Protein AF-U7P8A8-F1 (afdb_monomer_lite)

Structure (mmCIF, N/CA/C/O backbone):
data_AF-U7P8A8-F1
#
_entry.id   AF-U7P8A8-F1
#
loop_
_atom_site.group_PDB
_atom_site.id
_atom_site.type_symbol
_atom_site.label_atom_id
_atom_site.label_alt_id
_atom_site.label_comp_id
_atom_site.label_asym_id
_atom_site.label_entity_id
_atom_site.label_seq_id
_atom_site.pdbx_PDB_ins_code
_atom_site.Cartn_x
_atom_site.Cartn_y
_atom_site.Cartn_z
_atom_site.occupancy
_atom_site.B_iso_or_equiv
_atom_site.auth_seq_id
_atom_site.auth_comp_id
_atom_site.auth_asym_id
_atom_site.auth_atom_id
_atom_site.pdbx_PDB_model_num
ATOM 1 N N . MET A 1 1 ? 12.242 -1.508 -5.578 1.00 54.88 1 MET A N 1
ATOM 2 C CA . MET A 1 1 ? 11.365 -0.367 -5.215 1.00 54.88 1 MET A CA 1
ATOM 3 C C . MET A 1 1 ? 11.609 0.011 -3.752 1.00 54.88 1 MET A C 1
ATOM 5 O O . MET A 1 1 ? 11.468 -0.853 -2.902 1.00 54.88 1 MET A O 1
ATOM 9 N N . HIS A 1 2 ? 12.002 1.252 -3.425 1.00 54.94 2 HIS A N 1
ATOM 10 C CA . HIS A 1 2 ? 12.142 1.668 -2.017 1.00 54.94 2 HIS A CA 1
ATOM 11 C C . HIS A 1 2 ? 10.765 1.980 -1.427 1.00 54.94 2 HIS A C 1
ATOM 13 O O . HIS A 1 2 ? 10.214 3.065 -1.602 1.00 54.94 2 HIS A O 1
ATOM 19 N N . VAL A 1 3 ? 10.191 0.996 -0.742 1.00 55.97 3 VAL A N 1
ATOM 20 C CA . VAL A 1 3 ? 8.890 1.101 -0.082 1.00 55.97 3 VAL A CA 1
ATOM 21 C C . VAL A 1 3 ? 9.041 1.937 1.203 1.00 55.97 3 VAL A C 1
ATOM 23 O O . VAL A 1 3 ? 9.167 1.407 2.304 1.00 55.97 3 VAL A O 1
ATOM 26 N N . ILE A 1 4 ? 9.030 3.271 1.085 1.00 59.75 4 ILE A N 1
ATOM 27 C CA . ILE A 1 4 ? 8.921 4.199 2.232 1.00 59.75 4 ILE A CA 1
ATOM 28 C C . ILE A 1 4 ? 7.453 4.240 2.684 1.00 59.75 4 ILE A C 1
ATOM 30 O O . ILE A 1 4 ? 6.782 5.263 2.569 1.00 59.75 4 ILE A O 1
ATOM 34 N N . THR A 1 5 ? 6.886 3.109 3.106 1.00 69.88 5 THR A N 1
ATOM 35 C CA . THR A 1 5 ? 5.433 3.059 3.359 1.00 69.88 5 THR A CA 1
ATOM 36 C C . THR A 1 5 ? 5.043 2.447 4.686 1.00 69.88 5 THR A C 1
ATOM 38 O O . THR A 1 5 ? 3.965 2.774 5.157 1.00 69.88 5 THR A O 1
ATOM 41 N N . GLN A 1 6 ? 5.893 1.667 5.363 1.00 84.06 6 GLN A N 1
ATOM 42 C CA . GLN A 1 6 ? 5.456 0.964 6.576 1.00 84.06 6 GLN A CA 1
ATOM 43 C C . GLN A 1 6 ? 4.904 1.927 7.644 1.00 84.06 6 GLN A C 1
ATOM 45 O O . GLN A 1 6 ? 3.765 1.788 8.072 1.00 84.06 6 GLN A O 1
ATOM 50 N N . LYS A 1 7 ? 5.644 2.984 8.003 1.00 88.56 7 LYS A N 1
ATOM 51 C CA . LYS A 1 7 ? 5.156 3.983 8.971 1.00 88.56 7 LYS A CA 1
ATOM 52 C C . LYS A 1 7 ? 3.848 4.653 8.517 1.00 88.56 7 LYS A C 1
ATOM 54 O O . LYS A 1 7 ? 2.907 4.747 9.296 1.00 88.56 7 LYS A O 1
ATOM 59 N N . ARG A 1 8 ? 3.766 5.058 7.245 1.00 88.38 8 ARG A N 1
ATOM 60 C CA . ARG A 1 8 ? 2.586 5.728 6.668 1.00 88.38 8 ARG A CA 1
ATOM 61 C C . ARG A 1 8 ? 1.360 4.817 6.613 1.00 88.38 8 ARG A C 1
ATOM 63 O O . ARG A 1 8 ? 0.253 5.283 6.849 1.00 88.38 8 ARG A O 1
ATOM 70 N N . ILE A 1 9 ? 1.556 3.526 6.348 1.00 88.50 9 ILE A N 1
ATOM 71 C CA . ILE A 1 9 ? 0.495 2.520 6.372 1.00 88.50 9 ILE A CA 1
ATOM 72 C C . ILE A 1 9 ? -0.030 2.357 7.800 1.00 88.50 9 ILE A C 1
ATOM 74 O O . ILE A 1 9 ? -1.238 2.383 7.995 1.00 88.50 9 ILE A O 1
ATOM 78 N N . TRP A 1 10 ? 0.837 2.275 8.813 1.00 91.00 10 TRP A N 1
ATOM 79 C CA . TRP A 1 10 ? 0.393 2.173 10.210 1.00 91.00 10 TRP A CA 1
ATOM 80 C C . TRP A 1 10 ? -0.369 3.421 10.673 1.00 91.00 10 TRP A C 1
ATOM 82 O O . TRP A 1 10 ? -1.422 3.289 11.295 1.00 91.00 10 TRP A O 1
ATOM 92 N N . GLU A 1 11 ? 0.110 4.617 10.323 1.00 93.19 11 GLU A N 1
ATOM 93 C CA . GLU A 1 11 ? -0.608 5.874 10.579 1.00 93.19 11 GLU A CA 1
ATOM 94 C C . GLU A 1 11 ? -1.984 5.883 9.890 1.00 93.19 11 GLU A C 1
ATOM 96 O O . GLU A 1 11 ? -2.989 6.235 10.507 1.00 93.19 11 GLU A O 1
ATOM 101 N N . ALA A 1 12 ? -2.056 5.437 8.631 1.00 89.50 12 ALA A N 1
ATOM 102 C CA . ALA A 1 12 ? -3.309 5.335 7.888 1.00 89.50 12 ALA A CA 1
ATOM 103 C C . ALA A 1 12 ? -4.281 4.329 8.524 1.00 89.50 12 ALA A C 1
ATOM 105 O O . ALA A 1 12 ? -5.468 4.622 8.632 1.00 89.50 12 ALA A O 1
ATOM 106 N N . LYS A 1 13 ? -3.791 3.183 9.011 1.00 90.94 13 LYS A N 1
ATOM 107 C CA . LYS A 1 13 ? -4.611 2.186 9.720 1.00 90.94 13 LYS A CA 1
ATOM 108 C C . LYS A 1 13 ? -5.211 2.747 11.009 1.00 90.94 13 LYS A C 1
ATOM 110 O O . LYS A 1 13 ? -6.362 2.457 11.313 1.00 90.94 13 LYS A O 1
ATOM 115 N N . GLN A 1 14 ? -4.443 3.540 11.760 1.00 93.88 14 GLN A N 1
ATOM 116 C CA . GLN A 1 14 ? -4.936 4.195 12.977 1.00 93.88 14 GLN A CA 1
ATOM 117 C C . GLN A 1 14 ? -5.971 5.276 12.652 1.00 93.88 14 GLN A C 1
ATOM 119 O O . GLN A 1 14 ? -6.984 5.387 13.337 1.00 93.88 14 GLN A O 1
ATOM 124 N N . LYS A 1 15 ? -5.730 6.058 11.593 1.00 94.19 15 LYS A N 1
ATOM 125 C CA . LYS A 1 15 ? -6.620 7.143 11.164 1.00 94.19 15 LYS A CA 1
ATOM 126 C C . LYS A 1 15 ? -7.916 6.640 10.521 1.00 94.19 15 LYS A C 1
ATOM 128 O O . LYS A 1 15 ? -8.955 7.277 10.673 1.00 94.19 15 LYS A O 1
ATOM 133 N N . TRP A 1 16 ? -7.857 5.513 9.814 1.00 89.62 16 TRP A N 1
ATOM 134 C CA . TRP A 1 16 ? -8.985 4.911 9.102 1.00 89.62 16 TRP A CA 1
ATOM 135 C C . TRP A 1 16 ? -9.096 3.411 9.416 1.00 89.62 16 TRP A C 1
ATOM 137 O O . TRP A 1 16 ? -8.729 2.574 8.583 1.00 89.62 16 TRP A O 1
ATOM 147 N N . PRO A 1 17 ? -9.626 3.042 10.599 1.00 89.62 17 PRO A N 1
ATOM 148 C CA . PRO A 1 17 ? -9.753 1.644 11.017 1.00 89.62 17 PRO A CA 1
ATOM 149 C C . PRO A 1 17 ? -10.535 0.769 10.028 1.00 89.62 17 PRO A C 1
ATOM 151 O O . PRO A 1 17 ? -10.220 -0.405 9.856 1.00 89.62 17 PRO A O 1
ATOM 154 N N . GLN A 1 18 ? -11.511 1.344 9.320 1.00 87.38 18 GLN A N 1
ATOM 155 C CA . GLN A 1 18 ? -12.304 0.655 8.299 1.00 87.38 18 GLN A CA 1
ATOM 156 C C . GLN A 1 18 ? -11.485 0.203 7.082 1.00 87.38 18 GLN A C 1
ATOM 158 O O . GLN A 1 18 ? -11.873 -0.740 6.401 1.00 87.38 18 GLN A O 1
ATOM 163 N N . ALA A 1 19 ? -10.359 0.866 6.807 1.00 87.56 19 ALA A N 1
ATOM 164 C CA . ALA A 1 19 ? -9.453 0.527 5.712 1.00 87.56 19 ALA A CA 1
ATOM 165 C C . ALA A 1 19 ? -8.277 -0.346 6.179 1.00 87.56 19 ALA A C 1
ATOM 167 O O . ALA A 1 19 ? -7.422 -0.708 5.370 1.00 87.56 19 ALA A O 1
ATOM 168 N N . ALA A 1 20 ? -8.193 -0.679 7.474 1.00 90.00 20 ALA A N 1
ATOM 169 C CA . ALA A 1 20 ? -6.994 -1.281 8.042 1.00 90.00 20 ALA A CA 1
ATOM 170 C C . ALA A 1 20 ? -6.673 -2.667 7.464 1.00 90.00 20 ALA A C 1
ATOM 172 O O . ALA A 1 20 ? -5.505 -2.967 7.216 1.00 90.00 20 ALA A O 1
ATOM 173 N N . SER A 1 21 ? -7.697 -3.486 7.213 1.00 90.00 21 SER A N 1
ATOM 174 C CA . SER A 1 21 ? -7.552 -4.808 6.595 1.00 90.00 21 SER A CA 1
ATOM 175 C C . SER A 1 21 ? -7.077 -4.714 5.144 1.00 90.00 21 SER A C 1
ATOM 177 O O . SER A 1 21 ? -6.152 -5.427 4.755 1.00 90.00 21 SER A O 1
ATOM 179 N N . SER A 1 22 ? -7.651 -3.800 4.359 1.00 89.25 22 SER A N 1
ATOM 180 C CA . SER A 1 22 ? -7.240 -3.560 2.972 1.00 89.25 22 SER A CA 1
ATOM 181 C C . SER A 1 22 ? -5.815 -3.010 2.885 1.00 89.25 22 SER A C 1
ATOM 183 O O . SER A 1 22 ? -5.033 -3.457 2.048 1.00 89.25 22 SER A O 1
ATOM 185 N N . LEU A 1 23 ? -5.443 -2.096 3.788 1.00 90.12 23 LEU A N 1
ATOM 186 C CA . LEU A 1 23 ? -4.081 -1.566 3.906 1.00 90.12 23 LEU A CA 1
ATOM 187 C C . LEU A 1 23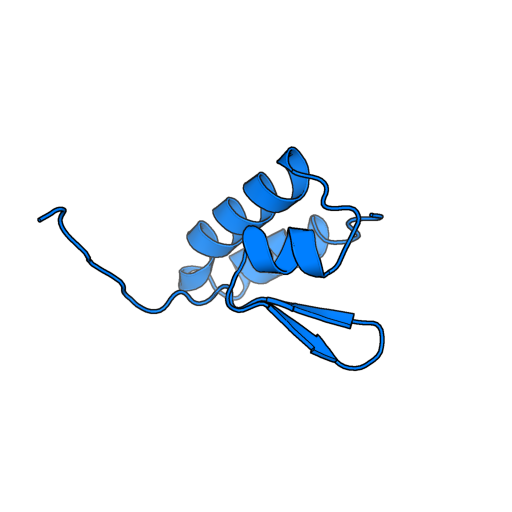 ? -3.066 -2.668 4.250 1.00 90.12 23 LEU A C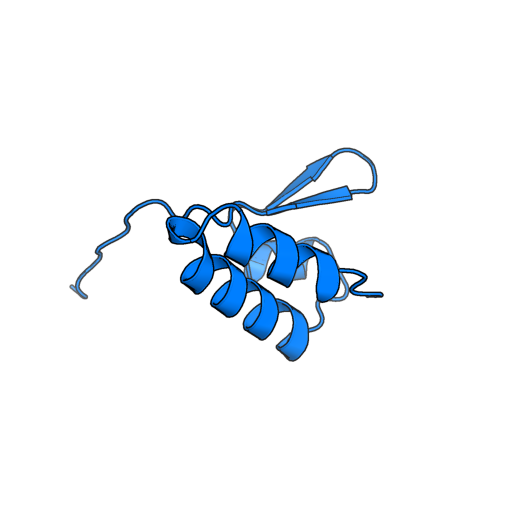 1
ATOM 189 O O . LEU A 1 23 ? -1.975 -2.692 3.678 1.00 90.12 23 LEU A O 1
ATOM 193 N N . ASP A 1 24 ? -3.422 -3.599 5.142 1.00 89.50 24 ASP A N 1
ATOM 194 C CA . ASP A 1 24 ? -2.578 -4.755 5.470 1.00 89.50 24 ASP A CA 1
ATOM 195 C C . ASP A 1 24 ? -2.407 -5.706 4.283 1.00 89.50 24 ASP A C 1
ATOM 197 O O . ASP A 1 24 ? -1.286 -6.136 3.997 1.00 89.50 24 ASP A O 1
ATOM 201 N N . A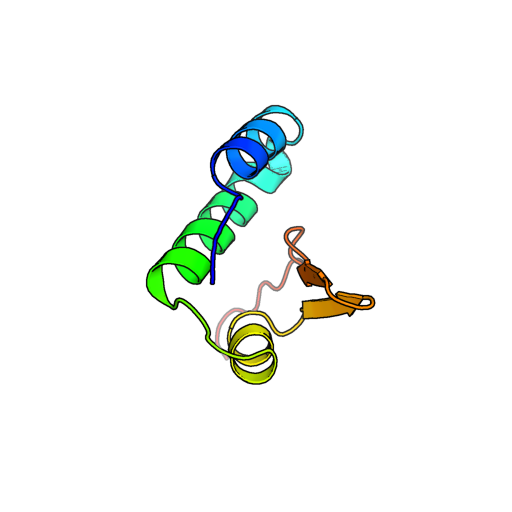LA A 1 25 ? -3.499 -6.032 3.587 1.00 89.38 25 ALA A N 1
ATOM 202 C CA . ALA A 1 25 ? -3.463 -6.901 2.414 1.00 89.38 25 ALA A CA 1
ATOM 203 C C . ALA A 1 25 ? -2.599 -6.292 1.302 1.00 89.38 25 ALA A C 1
ATOM 205 O O . ALA A 1 25 ? -1.700 -6.957 0.781 1.00 89.38 25 ALA A O 1
ATOM 206 N N . TRP A 1 26 ? -2.807 -5.005 1.009 1.00 89.94 26 TRP A N 1
ATOM 207 C CA . TRP A 1 26 ? -2.002 -4.267 0.042 1.00 89.94 26 TRP A CA 1
ATOM 208 C C . TRP A 1 26 ? -0.517 -4.272 0.418 1.00 89.94 26 TRP A C 1
ATOM 210 O O . TRP A 1 26 ? 0.326 -4.607 -0.415 1.00 89.94 26 TRP A O 1
ATOM 220 N N . TYR A 1 27 ? -0.184 -3.972 1.680 1.00 89.50 27 TYR A N 1
ATOM 221 C CA . TYR A 1 27 ? 1.207 -3.921 2.137 1.00 89.50 27 TYR A CA 1
ATOM 222 C C . TYR A 1 27 ? 1.902 -5.282 2.016 1.00 89.50 27 TYR A C 1
ATOM 224 O O . TYR A 1 27 ? 3.036 -5.354 1.538 1.00 89.50 27 TYR A O 1
ATOM 232 N N . ARG A 1 28 ? 1.225 -6.370 2.405 1.00 88.88 28 ARG A N 1
ATOM 233 C CA . ARG A 1 28 ? 1.759 -7.737 2.280 1.00 88.88 28 ARG A CA 1
ATOM 234 C C . ARG A 1 28 ? 1.991 -8.129 0.822 1.00 88.88 28 ARG A C 1
ATOM 236 O O . ARG A 1 28 ? 3.044 -8.686 0.511 1.00 88.88 28 ARG A O 1
ATOM 243 N N . LEU A 1 29 ? 1.044 -7.824 -0.064 1.00 88.75 29 LEU A N 1
ATOM 244 C CA . LEU A 1 29 ? 1.161 -8.161 -1.482 1.00 88.75 29 LEU A CA 1
ATOM 245 C C . LEU A 1 29 ? 2.271 -7.349 -2.162 1.00 88.75 29 LEU A C 1
ATOM 247 O O . LEU A 1 29 ? 3.120 -7.934 -2.826 1.00 88.75 29 LEU A O 1
ATOM 251 N N . MET A 1 30 ? 2.355 -6.036 -1.923 1.00 88.12 30 MET A N 1
ATOM 252 C CA . MET A 1 30 ? 3.444 -5.202 -2.457 1.00 88.12 30 MET A CA 1
ATOM 253 C C . MET A 1 30 ? 4.824 -5.636 -1.956 1.00 88.12 30 MET A C 1
ATOM 255 O O . MET A 1 30 ? 5.779 -5.652 -2.730 1.00 88.12 30 MET A O 1
ATOM 259 N N . LYS A 1 31 ? 4.941 -5.995 -0.671 1.00 87.25 31 LYS A N 1
ATOM 260 C CA . LYS A 1 31 ? 6.214 -6.424 -0.077 1.00 87.25 31 LYS A CA 1
ATOM 261 C C . LYS A 1 31 ? 6.670 -7.802 -0.566 1.00 87.25 31 LYS A C 1
ATOM 263 O O . LYS A 1 31 ? 7.864 -8.037 -0.629 1.00 87.25 31 LYS A O 1
ATOM 268 N N . SER A 1 32 ? 5.743 -8.711 -0.861 1.00 89.38 32 SER A N 1
ATOM 269 C CA . SER A 1 32 ? 6.083 -10.063 -1.333 1.00 89.38 32 SER A CA 1
ATOM 270 C C . SER A 1 32 ? 6.359 -10.132 -2.834 1.00 89.38 32 SER A C 1
ATOM 272 O O . SER A 1 32 ? 7.161 -10.955 -3.254 1.00 89.38 32 SER A O 1
ATOM 274 N N . SER A 1 33 ? 5.699 -9.289 -3.632 1.00 88.94 33 SER A N 1
ATOM 275 C CA . SER A 1 33 ? 5.836 -9.289 -5.095 1.00 88.94 33 SER A CA 1
ATOM 276 C C . SER A 1 33 ? 6.947 -8.380 -5.620 1.00 88.94 33 SER A C 1
ATOM 278 O O . SER A 1 33 ? 7.461 -8.642 -6.700 1.00 88.94 33 SER A O 1
ATOM 280 N N . GLU A 1 34 ? 7.297 -7.319 -4.883 1.00 86.81 34 GLU A N 1
ATOM 281 C CA . GLU A 1 34 ? 8.336 -6.338 -5.233 1.00 86.81 34 GLU A CA 1
ATOM 282 C C . GLU A 1 34 ? 8.349 -5.911 -6.722 1.00 86.81 34 GLU A C 1
ATOM 284 O O . GLU A 1 34 ? 9.402 -5.959 -7.362 1.00 86.81 34 GLU A O 1
ATOM 289 N N . PRO A 1 35 ? 7.214 -5.456 -7.296 1.00 88.50 35 PRO A N 1
ATOM 290 C CA . PRO A 1 35 ? 7.111 -5.227 -8.734 1.00 88.50 35 PRO A CA 1
ATOM 291 C C . PRO A 1 35 ? 8.130 -4.186 -9.217 1.00 88.50 35 PRO A C 1
ATOM 293 O O . PRO A 1 35 ? 8.301 -3.116 -8.615 1.00 88.50 35 PRO A O 1
ATOM 296 N N . GLY A 1 36 ? 8.804 -4.503 -10.323 1.00 89.06 36 GLY A N 1
ATOM 297 C CA . GLY A 1 36 ? 9.853 -3.686 -10.935 1.00 89.06 36 GLY A CA 1
ATOM 298 C C . GLY A 1 36 ? 9.328 -2.662 -11.941 1.00 89.06 36 GLY A C 1
ATOM 299 O O . GLY A 1 36 ? 10.037 -1.714 -12.286 1.00 89.06 36 GLY A O 1
ATOM 300 N N . SER A 1 37 ? 8.081 -2.815 -12.395 1.00 90.38 37 SER A N 1
ATOM 301 C CA . SER A 1 37 ? 7.484 -1.984 -13.443 1.00 90.38 37 SER A CA 1
ATOM 302 C C . SER A 1 37 ? 6.033 -1.587 -13.153 1.00 90.38 37 SER A C 1
ATOM 304 O O . SER A 1 37 ? 5.331 -2.201 -12.349 1.00 90.38 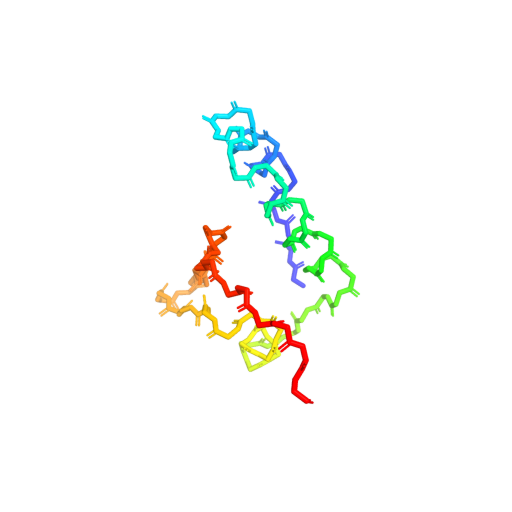37 SER A O 1
ATOM 306 N N . PHE A 1 38 ? 5.549 -0.542 -13.836 1.00 89.81 38 PHE A N 1
ATOM 307 C CA . PHE A 1 38 ? 4.137 -0.148 -13.757 1.00 89.81 38 PHE A CA 1
ATOM 308 C C . PHE A 1 38 ? 3.197 -1.230 -14.295 1.00 89.81 38 PHE A C 1
ATOM 310 O O . PHE A 1 38 ? 2.109 -1.405 -13.759 1.00 89.81 38 PHE A O 1
ATOM 317 N N . ALA A 1 39 ? 3.623 -1.979 -15.315 1.00 91.88 39 ALA A N 1
ATOM 318 C CA . ALA A 1 39 ? 2.848 -3.093 -15.847 1.00 91.88 39 ALA A CA 1
ATOM 319 C C . ALA A 1 39 ? 2.649 -4.190 -14.789 1.00 91.88 39 ALA A C 1
ATOM 321 O O . ALA A 1 39 ? 1.524 -4.636 -14.584 1.00 91.88 39 ALA A O 1
ATOM 322 N N . GLU A 1 40 ? 3.707 -4.553 -14.058 1.00 91.75 40 GLU A N 1
ATOM 323 C CA . GLU A 1 40 ? 3.617 -5.505 -12.943 1.00 91.75 40 GLU A CA 1
ATOM 324 C C . GLU A 1 40 ? 2.751 -4.969 -11.796 1.00 91.75 40 GLU A C 1
ATOM 326 O O . GLU A 1 40 ? 1.901 -5.693 -11.282 1.00 91.75 40 GLU A O 1
ATOM 331 N N . MET A 1 41 ? 2.885 -3.684 -11.439 1.00 91.19 41 MET A N 1
ATOM 332 C CA . MET A 1 41 ? 1.997 -3.055 -10.450 1.00 91.19 41 MET A CA 1
ATOM 333 C C . MET A 1 41 ? 0.527 -3.133 -10.877 1.00 91.19 41 MET A C 1
ATOM 335 O O . MET A 1 41 ? -0.320 -3.482 -10.062 1.00 91.19 41 MET A O 1
ATOM 339 N N . LYS A 1 42 ? 0.221 -2.861 -12.150 1.00 91.19 42 LYS A N 1
ATOM 340 C CA . LYS A 1 42 ? -1.148 -2.898 -12.683 1.00 91.19 42 LYS A CA 1
ATOM 341 C C . LYS A 1 42 ? -1.703 -4.321 -12.793 1.00 91.19 42 LYS A C 1
ATOM 343 O O . LYS A 1 42 ? -2.908 -4.508 -12.675 1.00 91.19 42 LYS A O 1
ATOM 348 N N . ALA A 1 43 ? -0.845 -5.322 -12.987 1.00 91.62 43 ALA A N 1
ATOM 349 C CA . ALA A 1 43 ? -1.248 -6.726 -12.962 1.00 91.62 43 ALA A CA 1
ATOM 350 C C . ALA A 1 43 ? -1.667 -7.178 -11.552 1.00 91.62 43 ALA A C 1
ATOM 352 O O . ALA A 1 43 ? -2.648 -7.902 -11.404 1.00 91.62 43 ALA A O 1
ATOM 353 N N . LEU A 1 44 ? -0.953 -6.722 -10.518 1.00 89.75 44 LEU A N 1
ATOM 354 C CA . LEU A 1 44 ? -1.260 -7.032 -9.115 1.00 89.75 44 LEU A CA 1
ATOM 355 C C . LEU A 1 44 ? -2.423 -6.192 -8.571 1.00 89.75 44 LEU A C 1
ATOM 357 O O . LEU A 1 44 ? -3.237 -6.672 -7.785 1.00 89.75 44 LEU A O 1
ATOM 361 N N . PHE A 1 45 ? -2.497 -4.933 -8.997 1.00 89.12 45 PHE A N 1
ATOM 362 C CA . PHE A 1 45 ? -3.468 -3.943 -8.548 1.00 89.12 45 PHE A CA 1
ATOM 363 C C . PHE A 1 45 ? -4.069 -3.242 -9.776 1.00 89.12 45 PHE A C 1
ATOM 365 O O . PHE A 1 45 ? -3.586 -2.182 -10.182 1.00 89.12 45 PHE A O 1
ATOM 372 N N . PRO A 1 46 ? -5.129 -3.800 -10.388 1.00 89.94 46 PRO A N 1
ATOM 373 C CA . PRO A 1 46 ? -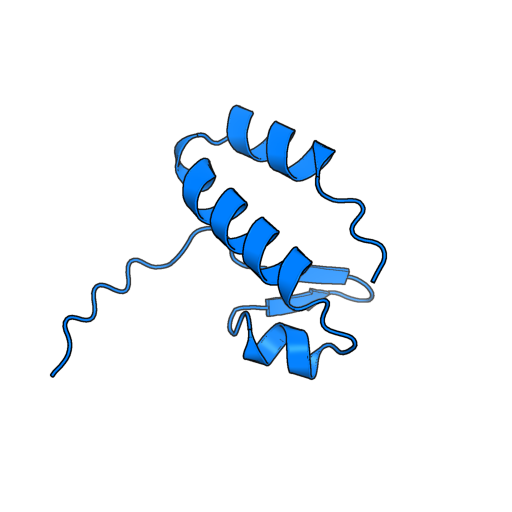5.707 -3.251 -11.620 1.00 89.94 46 PRO A CA 1
ATOM 374 C C . PRO A 1 46 ? -6.175 -1.796 -11.500 1.00 89.94 46 PRO A C 1
ATOM 376 O O . PRO A 1 46 ? -6.052 -1.029 -12.453 1.00 89.94 46 PRO A O 1
ATOM 379 N N . ALA A 1 47 ? -6.640 -1.402 -10.311 1.00 90.19 47 ALA A N 1
ATOM 380 C CA . ALA A 1 47 ? -6.985 -0.027 -9.951 1.00 90.19 47 ALA A CA 1
ATOM 381 C C . ALA A 1 47 ? -5.747 0.782 -9.502 1.00 90.19 47 ALA A C 1
ATOM 383 O O . ALA A 1 47 ? -5.745 1.399 -8.434 1.00 90.19 47 ALA A O 1
ATOM 384 N N . THR A 1 48 ? -4.671 0.722 -10.296 1.00 91.00 48 THR A N 1
ATOM 385 C CA . THR A 1 48 ? -3.475 1.555 -10.108 1.00 91.00 48 THR A CA 1
ATOM 386 C C . THR A 1 48 ? -3.381 2.593 -11.209 1.00 91.00 48 THR A C 1
ATOM 388 O O . THR A 1 48 ? -3.278 2.255 -12.393 1.00 91.00 48 THR A O 1
ATOM 391 N N . ASP A 1 49 ? -3.310 3.850 -10.795 1.00 90.94 49 ASP A N 1
ATOM 392 C CA . ASP A 1 49 ? -3.090 4.989 -11.672 1.00 90.94 49 ASP A CA 1
ATOM 393 C C . ASP A 1 49 ? -1.665 5.521 -11.548 1.00 90.94 49 ASP A C 1
ATOM 395 O O . ASP A 1 49 ? -0.972 5.328 -10.545 1.00 90.94 49 ASP A O 1
ATOM 399 N N . LYS A 1 50 ? -1.214 6.222 -12.588 1.00 91.50 50 LYS A N 1
ATOM 400 C CA . LYS A 1 50 ? 0.078 6.908 -12.605 1.00 91.50 50 LYS A CA 1
ATOM 401 C C . LYS A 1 50 ? -0.151 8.412 -12.683 1.00 91.50 50 LYS A C 1
ATOM 403 O O . LYS A 1 50 ? -0.677 8.910 -13.673 1.00 91.50 50 LYS A O 1
ATOM 408 N N . VAL A 1 51 ? 0.298 9.133 -11.661 1.00 90.19 51 VAL A N 1
ATOM 409 C CA . VAL A 1 51 ? 0.203 10.595 -11.572 1.00 90.19 51 VAL A CA 1
ATOM 410 C C . VAL A 1 51 ? 1.619 11.162 -11.576 1.00 90.19 51 VAL A C 1
ATOM 412 O O . VAL A 1 51 ? 2.331 11.163 -10.570 1.00 90.19 51 VAL A O 1
ATOM 415 N N . GLY A 1 52 ? 2.078 11.584 -12.756 1.00 88.69 52 GLY A N 1
ATOM 416 C CA . GLY A 1 52 ? 3.460 12.015 -12.963 1.00 88.69 52 GLY A CA 1
ATOM 417 C C . GLY A 1 52 ? 4.463 10.895 -12.654 1.00 88.69 52 GLY A C 1
ATOM 418 O O . GLY A 1 52 ? 4.536 9.895 -13.369 1.00 88.69 52 GLY A O 1
ATOM 419 N N . ARG A 1 53 ? 5.256 11.075 -11.590 1.00 86.88 53 ARG A N 1
ATOM 420 C CA . ARG A 1 53 ? 6.250 10.090 -11.110 1.00 86.88 53 ARG A CA 1
ATOM 421 C C . ARG A 1 53 ? 5.719 9.173 -10.004 1.00 86.88 53 ARG A C 1
ATOM 423 O O . ARG A 1 53 ? 6.465 8.332 -9.510 1.00 86.88 53 ARG A O 1
ATOM 430 N N . GLN A 1 54 ? 4.471 9.360 -9.586 1.00 86.06 54 GLN A N 1
ATOM 431 C CA . GLN A 1 54 ? 3.854 8.630 -8.485 1.00 86.06 54 GLN A CA 1
ATOM 432 C C . GLN A 1 54 ? 2.843 7.611 -9.011 1.00 86.06 54 GLN A C 1
ATOM 434 O O . GLN A 1 54 ? 2.269 7.785 -10.086 1.00 86.06 54 GLN A O 1
ATOM 439 N N . HIS A 1 55 ? 2.622 6.561 -8.225 1.00 88.75 55 HIS A N 1
ATOM 440 C CA . HIS A 1 55 ? 1.592 5.559 -8.470 1.00 88.75 55 HIS A CA 1
ATOM 441 C C . HIS A 1 55 ? 0.547 5.661 -7.362 1.00 88.75 55 HIS A C 1
ATOM 443 O O . HIS A 1 55 ? 0.901 5.760 -6.185 1.00 88.75 55 HIS A O 1
ATOM 449 N N . VAL A 1 56 ? -0.720 5.675 -7.750 1.00 89.88 56 VAL A N 1
ATOM 450 C CA . VAL A 1 56 ? -1.867 5.801 -6.853 1.00 89.88 56 VAL A CA 1
ATOM 451 C C . VAL A 1 56 ? -2.606 4.474 -6.868 1.00 89.88 56 VAL A C 1
ATOM 453 O O . VAL A 1 56 ? -2.920 3.966 -7.937 1.00 89.88 56 VAL A O 1
ATOM 456 N N . PHE A 1 57 ? -2.857 3.918 -5.686 1.00 88.81 57 PHE A N 1
ATOM 457 C CA . PHE A 1 57 ? -3.553 2.648 -5.511 1.00 88.81 57 PHE A CA 1
ATOM 458 C C . PHE A 1 57 ? -4.900 2.901 -4.845 1.00 88.81 57 PHE A C 1
ATOM 460 O O . PHE A 1 57 ? -4.958 3.599 -3.827 1.00 88.81 57 PHE A O 1
ATOM 467 N N . ASP A 1 58 ? -5.959 2.292 -5.368 1.00 87.56 58 ASP A N 1
ATOM 468 C CA . ASP A 1 58 ? -7.229 2.220 -4.654 1.00 87.56 58 ASP A CA 1
ATOM 469 C C . ASP A 1 58 ? -7.176 1.114 -3.583 1.00 87.56 58 ASP A C 1
ATOM 471 O O . ASP A 1 58 ? -7.137 -0.079 -3.885 1.00 87.56 58 ASP A O 1
ATOM 475 N N . ILE A 1 59 ? -7.147 1.522 -2.311 1.00 80.69 59 ILE A N 1
ATOM 476 C CA . ILE A 1 59 ? -7.114 0.631 -1.136 1.00 80.69 59 ILE A CA 1
ATOM 477 C C . ILE A 1 59 ? -8.519 0.443 -0.532 1.00 80.69 59 ILE A C 1
ATOM 479 O O . ILE A 1 59 ? -8.718 -0.354 0.385 1.00 80.69 59 ILE A O 1
ATOM 483 N N . GLY A 1 60 ? -9.511 1.182 -1.030 1.00 69.56 60 GLY A N 1
ATOM 484 C CA . GLY A 1 60 ? -10.856 1.257 -0.466 1.00 69.56 60 GLY A CA 1
ATOM 485 C C . GLY A 1 60 ? -11.792 0.145 -0.914 1.00 69.56 60 GLY A C 1
ATOM 486 O O . GLY A 1 60 ? -12.854 0.022 -0.315 1.00 69.56 60 GLY A O 1
ATOM 487 N N . GLY A 1 61 ? -11.395 -0.661 -1.904 1.00 58.75 61 GLY A N 1
ATOM 488 C CA . GLY A 1 61 ? -12.055 -1.906 -2.282 1.00 58.75 61 GLY A CA 1
ATOM 489 C C . GLY A 1 61 ? -13.554 -1.751 -2.517 1.00 58.75 61 GLY A C 1
ATOM 490 O O . GLY A 1 61 ? -14.369 -1.907 -1.607 1.00 58.75 61 GLY A O 1
ATOM 491 N N . ASN A 1 62 ? -13.931 -1.547 -3.777 1.00 46.78 62 ASN A N 1
ATOM 492 C CA . ASN A 1 62 ? -15.277 -1.867 -4.230 1.00 46.78 62 ASN A CA 1
ATOM 493 C C . ASN A 1 62 ? -15.681 -3.248 -3.681 1.00 46.78 62 ASN A C 1
ATOM 495 O O . ASN A 1 62 ? -14.909 -4.205 -3.748 1.00 46.78 62 ASN A O 1
ATOM 499 N N . LYS A 1 63 ? -16.886 -3.341 -3.117 1.00 45.44 63 LYS A N 1
ATOM 500 C CA . LYS A 1 63 ? -17.475 -4.578 -2.595 1.00 45.44 63 LYS A CA 1
ATOM 501 C C . LYS A 1 63 ? -17.712 -5.583 -3.733 1.00 45.44 63 LYS A C 1
ATOM 503 O O . LYS A 1 63 ? -18.855 -5.788 -4.126 1.00 45.44 63 LYS A O 1
ATOM 508 N N . SER A 1 64 ? -16.697 -6.243 -4.275 1.00 45.09 64 SER A N 1
ATOM 509 C CA . SER A 1 64 ? -16.912 -7.380 -5.176 1.00 45.09 64 SER A CA 1
ATOM 510 C C . SER A 1 64 ? -17.081 -8.657 -4.355 1.00 45.09 64 SER A C 1
ATOM 512 O O . SER A 1 64 ? -16.164 -9.453 -4.174 1.00 45.09 64 SER A O 1
ATOM 514 N N . LYS A 1 65 ? -18.310 -8.863 -3.865 1.00 51.31 65 LYS A N 1
ATOM 515 C CA . LYS A 1 65 ? -18.831 -10.211 -3.619 1.00 51.31 65 LYS A CA 1
ATOM 516 C C . LYS A 1 65 ? -19.060 -10.864 -4.985 1.00 51.31 65 LYS A C 1
ATOM 518 O O . LYS A 1 65 ? -20.140 -10.710 -5.542 1.00 51.31 65 LYS A O 1
ATOM 523 N N . TYR A 1 66 ? -18.080 -11.577 -5.525 1.00 41.06 66 TYR A N 1
ATOM 524 C CA . TYR A 1 66 ? -18.388 -12.633 -6.488 1.00 41.06 66 TYR A CA 1
ATOM 525 C C . TYR A 1 66 ? -18.289 -13.972 -5.753 1.00 41.06 66 TYR A C 1
ATOM 527 O O 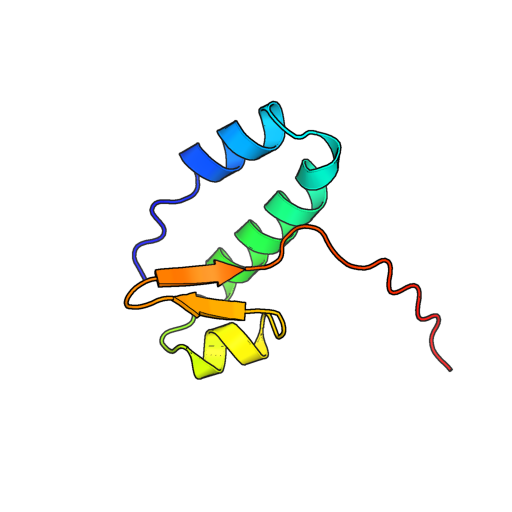. TYR A 1 66 ? -17.185 -14.353 -5.363 1.00 41.06 66 TYR A O 1
ATOM 535 N N . PRO A 1 67 ? -19.409 -14.674 -5.495 1.00 43.44 67 PRO A N 1
ATOM 536 C CA . PRO A 1 67 ? -19.342 -16.114 -5.303 1.00 43.44 67 PRO A CA 1
ATOM 537 C C . PRO A 1 67 ? -18.949 -16.764 -6.645 1.00 43.44 67 PRO A C 1
ATOM 539 O O . PRO A 1 67 ? -19.310 -16.226 -7.697 1.00 43.44 67 PRO A O 1
ATOM 542 N N . PRO A 1 68 ? -18.194 -17.875 -6.636 1.00 46.72 68 PRO A N 1
ATOM 543 C CA . PRO A 1 68 ? -17.857 -18.585 -7.863 1.00 46.72 68 PRO A CA 1
ATOM 544 C C . PRO A 1 68 ? -19.143 -19.072 -8.545 1.00 46.72 68 PRO A C 1
ATOM 546 O O . PRO A 1 68 ? -20.026 -19.611 -7.874 1.00 46.72 68 PRO A O 1
ATOM 549 N N . ALA A 1 69 ? -19.238 -18.836 -9.855 1.00 51.66 69 ALA A N 1
ATOM 550 C CA . ALA A 1 69 ? -20.143 -19.555 -10.747 1.00 51.66 69 ALA A CA 1
ATOM 551 C C . ALA A 1 69 ? -19.464 -20.844 -11.220 1.00 51.66 69 ALA A C 1
ATOM 553 O O . ALA A 1 69 ? -18.218 -20.815 -11.369 1.00 51.66 69 ALA A O 1
#

pLDDT: mean 81.49, std 15.64, range [41.06, 94.19]

Sequence (69 aa):
MHVITQKRIWEAKQKWPQAASSLDAWYRLMKSSEPGSFAEMKALFPATDKVGRQHVFDIGGNKSKYPPA

Foldseek 3Di:
DPCPPPVVLVVVCVVCVVLNVLSVVVVVQCVVQVDPDPVSVCVSAVQWDDDPPDIDGDSPDDPPPDDDD

Secondary structure (DSSP, 8-state):
---TTHHHHHHHHHH-GGGHHHHHHHHHHHHHH---SHHHHHHH-SSEEEETTEEEE--S---------

Radius of gyration: 12.98 Å; chains: 1; bounding box: 32×32×29 Å